Protein AF-A0A662CA77-F1 (afdb_monomer)

pLDDT: mean 86.5, std 11.67, range [51.34, 97.75]

Secondary structure (DSSP, 8-state):
--TT-B--SEEEEEEEEEEEEE-S---SS---EEEEEEEEEEEE-S-GGG-TT---B--TT-EEEEEEEEEEEEEETTEEEEEEEEEEESTT--SSGGGGEEEEEEEE---------

Structure (mmCIF, N/CA/C/O backbone):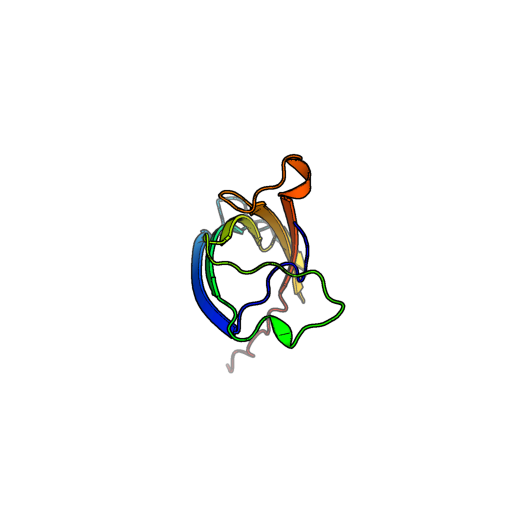
data_AF-A0A662CA77-F1
#
_entry.id   AF-A0A662CA77-F1
#
loop_
_atom_site.group_PDB
_atom_site.id
_atom_site.type_symbol
_atom_site.label_atom_id
_atom_site.label_alt_id
_atom_site.label_comp_id
_atom_site.label_asym_id
_atom_site.label_entity_id
_atom_site.label_seq_id
_atom_site.pdbx_PDB_ins_code
_atom_site.Cartn_x
_atom_site.Cartn_y
_atom_site.Cartn_z
_atom_site.occupancy
_atom_site.B_iso_or_equiv
_atom_site.auth_seq_id
_atom_site.auth_comp_id
_atom_site.auth_asym_id
_atom_site.auth_atom_id
_atom_site.pdbx_PDB_model_num
ATOM 1 N N . MET A 1 1 ? -4.942 -5.414 -8.741 1.00 81.50 1 MET A N 1
ATOM 2 C CA . MET A 1 1 ? -3.481 -5.552 -8.913 1.00 81.50 1 MET A CA 1
ATOM 3 C C . MET A 1 1 ? -3.162 -7.030 -9.082 1.00 81.50 1 MET A C 1
ATOM 5 O O . MET A 1 1 ? -3.990 -7.845 -8.682 1.00 81.50 1 MET A O 1
ATOM 9 N N . ARG A 1 2 ? -1.998 -7.407 -9.627 1.00 84.94 2 ARG A N 1
ATOM 10 C CA . ARG A 1 2 ? -1.597 -8.820 -9.738 1.00 84.94 2 ARG A CA 1
ATOM 11 C C . ARG A 1 2 ? -0.457 -9.140 -8.775 1.00 84.94 2 ARG A C 1
ATOM 13 O O . ARG A 1 2 ? 0.467 -8.349 -8.610 1.00 84.94 2 ARG A O 1
ATOM 20 N N . MET A 1 3 ? -0.553 -10.293 -8.121 1.00 84.06 3 MET A N 1
ATOM 21 C CA . MET A 1 3 ? 0.532 -10.829 -7.301 1.00 84.06 3 MET A CA 1
ATOM 22 C C . MET A 1 3 ? 1.639 -11.365 -8.214 1.00 84.06 3 MET A C 1
ATOM 24 O O . MET A 1 3 ? 1.334 -11.934 -9.259 1.00 84.06 3 MET A O 1
ATOM 28 N N . ASN A 1 4 ? 2.900 -11.203 -7.807 1.00 83.62 4 ASN A N 1
ATOM 29 C CA . ASN A 1 4 ? 4.082 -11.692 -8.533 1.00 83.62 4 ASN A CA 1
ATOM 30 C C . ASN A 1 4 ? 4.213 -11.157 -9.971 1.00 83.62 4 ASN A C 1
ATOM 32 O O . ASN A 1 4 ? 4.699 -11.850 -10.856 1.00 83.62 4 ASN A O 1
ATOM 36 N N . GLU A 1 5 ? 3.770 -9.923 -10.206 1.00 85.12 5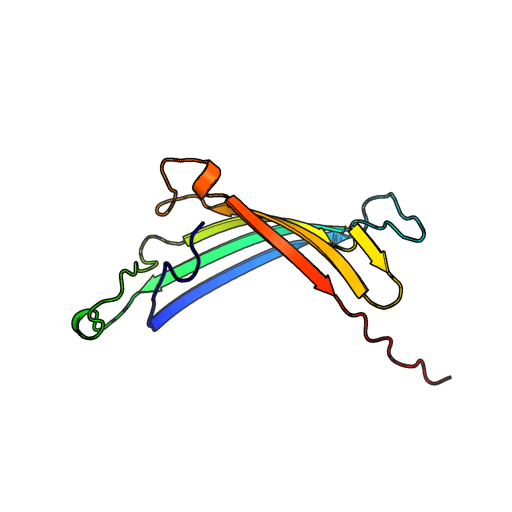 GLU A N 1
ATOM 37 C CA . GLU A 1 5 ? 3.873 -9.269 -11.516 1.00 85.12 5 GLU A CA 1
ATOM 38 C C . GLU A 1 5 ? 5.280 -8.727 -11.798 1.00 85.12 5 GLU A C 1
ATOM 40 O O . GLU A 1 5 ? 5.700 -8.671 -12.952 1.00 85.12 5 GLU A O 1
ATOM 45 N N . PHE A 1 6 ? 6.006 -8.344 -10.744 1.00 89.56 6 PHE A N 1
ATOM 46 C CA . PHE A 1 6 ? 7.313 -7.713 -10.859 1.00 89.56 6 PHE A CA 1
ATOM 47 C C . PHE A 1 6 ? 8.440 -8.625 -10.391 1.00 89.56 6 PHE A C 1
ATOM 49 O O . PHE A 1 6 ? 8.372 -9.200 -9.304 1.00 89.56 6 PHE A O 1
ATOM 56 N N . LEU A 1 7 ? 9.499 -8.690 -11.193 1.00 88.56 7 LEU A N 1
ATOM 57 C CA . LEU A 1 7 ? 10.751 -9.359 -10.875 1.00 88.56 7 LEU A CA 1
ATOM 58 C C . LEU A 1 7 ? 11.893 -8.343 -10.965 1.00 88.56 7 LEU A C 1
ATOM 60 O O . LEU A 1 7 ? 12.021 -7.606 -11.940 1.00 88.56 7 LEU A O 1
ATOM 64 N N . SER A 1 8 ? 12.718 -8.259 -9.926 1.00 88.19 8 SER A N 1
ATOM 65 C CA . SER A 1 8 ? 13.883 -7.369 -9.893 1.00 88.19 8 SER A CA 1
ATOM 66 C C . SER A 1 8 ? 14.957 -7.976 -8.996 1.00 88.19 8 SER A C 1
ATOM 68 O O . SER A 1 8 ? 14.651 -8.422 -7.891 1.00 88.19 8 SER A O 1
ATOM 70 N N . ASN A 1 9 ? 16.212 -7.995 -9.453 1.00 88.94 9 ASN A N 1
ATOM 71 C CA . ASN A 1 9 ? 17.353 -8.455 -8.646 1.00 88.94 9 ASN A CA 1
ATOM 72 C C . ASN A 1 9 ? 18.092 -7.298 -7.958 1.00 88.94 9 ASN A C 1
ATOM 74 O O . ASN A 1 9 ? 18.810 -7.514 -6.984 1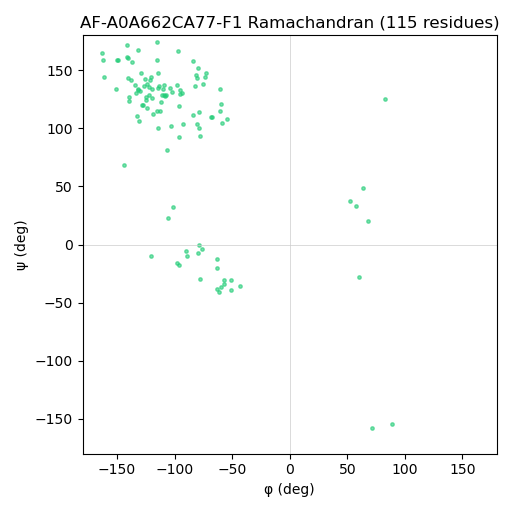.00 88.94 9 ASN A O 1
ATOM 78 N N . ARG A 1 10 ? 17.874 -6.069 -8.428 1.00 91.00 10 ARG A N 1
ATOM 79 C CA . ARG A 1 10 ? 18.339 -4.828 -7.814 1.00 91.00 10 ARG A CA 1
ATOM 80 C C . ARG A 1 10 ? 17.146 -3.901 -7.681 1.00 91.00 10 ARG A C 1
ATOM 82 O O . ARG A 1 10 ? 16.533 -3.551 -8.683 1.00 91.00 10 ARG A O 1
ATOM 89 N N . TYR A 1 11 ? 16.816 -3.497 -6.461 1.00 94.62 11 TYR A N 1
ATOM 90 C CA . TYR A 1 11 ? 15.699 -2.590 -6.229 1.00 94.62 11 TYR A CA 1
ATOM 91 C C . TYR A 1 11 ? 15.920 -1.713 -4.998 1.00 94.62 11 TYR A C 1
ATOM 93 O O . TYR A 1 11 ? 16.697 -2.040 -4.101 1.00 94.62 11 TYR A O 1
ATOM 101 N N . VAL A 1 12 ? 15.199 -0.599 -4.966 1.00 96.44 12 VAL A N 1
ATOM 102 C CA . VAL A 1 12 ? 15.005 0.264 -3.805 1.00 96.44 12 VAL A CA 1
ATOM 103 C C . VAL A 1 12 ? 13.508 0.390 -3.563 1.00 96.44 12 VAL A C 1
ATOM 105 O O . VAL A 1 12 ? 12.728 0.521 -4.505 1.00 96.44 12 VAL A O 1
ATOM 108 N N . ALA A 1 13 ? 13.096 0.336 -2.301 1.00 96.50 13 ALA A N 1
ATOM 109 C CA . ALA A 1 13 ? 11.703 0.498 -1.918 1.00 96.50 13 ALA A CA 1
ATOM 110 C C . ALA A 1 13 ? 11.586 1.440 -0.719 1.00 96.50 13 ALA A C 1
ATOM 112 O O . ALA A 1 13 ? 12.366 1.358 0.231 1.00 96.50 13 ALA A O 1
ATOM 113 N N . LEU A 1 14 ? 10.602 2.329 -0.776 1.00 97.56 14 LEU A N 1
ATOM 114 C CA . LEU A 1 14 ? 10.245 3.278 0.263 1.00 97.56 14 LEU A CA 1
ATOM 115 C C . LEU A 1 14 ? 8.811 2.998 0.699 1.00 97.56 14 LEU A C 1
ATOM 117 O O . LEU A 1 14 ? 7.892 2.986 -0.117 1.00 97.56 14 LEU A O 1
ATOM 121 N N . TYR A 1 15 ? 8.632 2.809 2.000 1.00 97.50 15 TYR A N 1
ATOM 122 C CA . TYR A 1 15 ? 7.338 2.563 2.620 1.00 97.50 15 TYR A CA 1
ATOM 123 C C . TYR A 1 15 ? 7.064 3.689 3.605 1.00 97.50 15 TYR A C 1
ATOM 125 O O . TYR A 1 15 ? 7.748 3.820 4.620 1.00 97.50 15 TYR A O 1
ATOM 133 N N . PHE A 1 16 ? 6.070 4.514 3.303 1.00 97.62 16 PHE A N 1
ATOM 134 C CA . PHE A 1 16 ? 5.614 5.572 4.188 1.00 97.62 16 PHE A CA 1
ATOM 135 C C . PHE A 1 16 ? 4.247 5.200 4.746 1.00 97.62 16 PHE A C 1
ATOM 137 O O . PHE A 1 16 ? 3.334 4.852 4.003 1.00 97.62 16 PHE A O 1
ATOM 144 N N . THR A 1 17 ? 4.084 5.252 6.065 1.00 96.56 17 THR A N 1
ATOM 145 C CA . THR A 1 17 ? 2.789 5.013 6.707 1.00 96.56 17 THR A CA 1
ATOM 146 C C . THR A 1 17 ? 2.587 5.998 7.842 1.00 96.56 17 THR A C 1
ATOM 148 O O . THR A 1 17 ? 3.421 6.105 8.738 1.00 96.56 17 THR A O 1
ATOM 151 N N . HIS A 1 18 ? 1.456 6.693 7.820 1.00 95.38 18 HIS A N 1
ATOM 152 C CA . HIS A 1 18 ? 1.022 7.582 8.884 1.00 95.38 18 HIS A CA 1
ATOM 153 C C . HIS A 1 18 ? -0.225 7.001 9.550 1.00 95.38 18 HIS A C 1
ATOM 155 O O . HIS A 1 18 ? -1.270 6.885 8.911 1.00 95.38 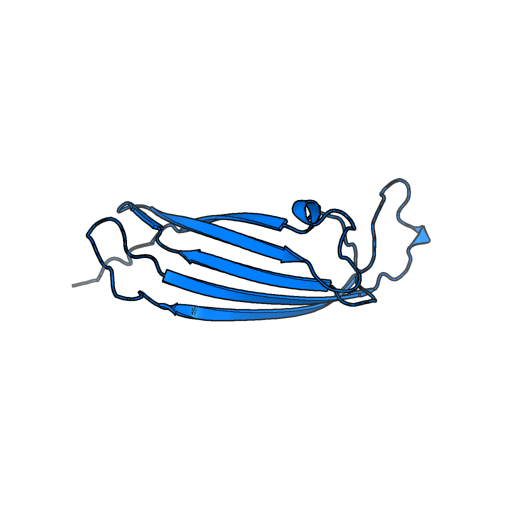18 HIS A O 1
ATOM 161 N N . ASN A 1 19 ? -0.116 6.622 10.824 1.00 93.00 19 ASN A N 1
ATOM 162 C CA . ASN A 1 19 ? -1.246 6.171 11.633 1.00 93.00 19 ASN A CA 1
ATOM 163 C C . ASN A 1 19 ? -1.773 7.353 12.454 1.00 93.00 19 ASN A C 1
ATOM 165 O O . ASN A 1 19 ? -1.051 7.891 13.291 1.00 93.00 19 ASN A O 1
ATOM 169 N N . PHE A 1 20 ? -3.032 7.728 12.236 1.00 90.12 20 PHE A N 1
ATOM 170 C CA . PHE A 1 20 ? -3.696 8.808 12.972 1.00 90.12 20 PHE A CA 1
ATOM 171 C C . PHE A 1 20 ? -4.117 8.391 14.390 1.00 90.12 20 PHE A C 1
ATOM 173 O O . PHE A 1 20 ? -4.632 9.200 15.162 1.00 90.12 20 PHE A O 1
ATOM 180 N N . GLY A 1 21 ? -3.919 7.121 14.743 1.00 85.12 21 GLY A N 1
ATOM 181 C CA . GLY A 1 21 ? -4.360 6.542 15.997 1.00 85.12 21 GLY A CA 1
ATOM 182 C C . GLY A 1 21 ? -5.877 6.373 16.042 1.00 85.12 21 GLY A C 1
ATOM 183 O O . GLY A 1 21 ? -6.563 6.278 15.023 1.00 85.12 21 GLY A O 1
ATOM 184 N N . SER A 1 22 ? -6.414 6.298 17.257 1.00 78.06 22 SER A N 1
ATOM 185 C CA . SER A 1 22 ? -7.846 6.093 17.469 1.00 78.06 22 SER A CA 1
ATOM 186 C C . SER A 1 22 ? -8.601 7.414 17.321 1.00 78.06 22 SER A C 1
ATOM 188 O O . SER A 1 22 ? -8.618 8.228 18.244 1.00 78.06 22 SER A O 1
ATOM 190 N N . LEU A 1 23 ? -9.273 7.599 16.187 1.00 68.19 23 LEU A N 1
ATOM 191 C CA . LEU A 1 23 ? -10.121 8.761 15.927 1.00 68.19 23 LEU A CA 1
ATOM 192 C C . LEU A 1 23 ? -11.471 8.610 16.654 1.00 68.19 23 LEU A C 1
ATOM 194 O O . LEU A 1 23 ? -12.402 7.997 16.146 1.00 68.19 23 LEU A O 1
ATOM 198 N N . LEU A 1 24 ? -11.533 9.163 17.871 1.00 61.34 24 LEU A N 1
ATOM 199 C CA . LEU A 1 24 ? -12.706 9.565 18.677 1.00 61.34 24 LEU A CA 1
ATOM 200 C C . LEU A 1 24 ? -13.763 8.512 19.082 1.00 61.34 24 LEU A C 1
ATOM 202 O O . LEU A 1 24 ? -14.358 8.664 20.146 1.00 61.34 24 LEU A O 1
ATOM 206 N N . VAL A 1 25 ? -13.978 7.426 18.336 1.00 66.56 25 VAL A N 1
ATOM 207 C CA . VAL A 1 25 ? -14.961 6.384 18.682 1.00 66.56 25 VAL A CA 1
ATOM 208 C C . VAL A 1 25 ? -14.239 5.162 19.246 1.00 66.56 25 VAL A C 1
ATOM 210 O O . VAL A 1 25 ? -13.658 4.363 18.513 1.00 66.56 25 VAL A O 1
ATOM 213 N N . LYS A 1 26 ? -14.264 5.016 20.574 1.00 70.00 26 LYS A N 1
ATOM 214 C CA . LYS A 1 26 ? -13.800 3.810 21.273 1.00 70.00 26 LYS A CA 1
ATOM 215 C C . LYS A 1 26 ? -14.970 3.142 21.973 1.00 70.00 26 LYS A C 1
ATOM 217 O O . LYS A 1 26 ? -15.521 3.680 22.927 1.00 70.00 26 LYS A O 1
ATOM 222 N N . THR A 1 27 ? -15.307 1.939 21.535 1.00 76.25 27 THR A N 1
ATOM 223 C CA . THR A 1 27 ? -16.156 1.011 22.285 1.00 76.25 27 THR A CA 1
ATOM 224 C C . THR A 1 27 ? -15.341 -0.224 22.666 1.00 76.25 27 THR A C 1
ATOM 226 O O . THR A 1 27 ? -14.194 -0.380 22.247 1.00 76.25 27 THR A O 1
ATOM 229 N N . ARG A 1 28 ? -15.933 -1.127 23.455 1.00 74.06 28 ARG A N 1
ATOM 230 C CA . ARG A 1 28 ? -15.273 -2.358 23.920 1.00 74.06 28 ARG A CA 1
ATOM 231 C C . ARG A 1 28 ? -14.760 -3.258 22.786 1.00 74.06 28 ARG A C 1
ATOM 233 O O . ARG A 1 28 ? -13.785 -3.964 22.999 1.00 74.06 28 ARG A O 1
ATOM 240 N N . PHE A 1 29 ? -15.420 -3.244 21.628 1.00 76.00 29 PHE A N 1
ATOM 241 C CA . PHE A 1 29 ? -15.127 -4.144 20.502 1.00 76.00 29 PHE A CA 1
ATOM 242 C C . PHE A 1 29 ? -14.742 -3.409 19.213 1.00 76.00 29 PHE A C 1
ATOM 244 O O . PHE A 1 29 ? -14.304 -4.042 18.258 1.00 76.00 29 PHE A O 1
ATOM 251 N N . PHE A 1 30 ? -14.912 -2.086 19.178 1.00 79.88 30 PHE A N 1
ATOM 252 C CA . PHE A 1 30 ? -14.685 -1.256 18.000 1.00 79.88 30 PHE A CA 1
ATOM 253 C C . PHE A 1 30 ? -13.845 -0.047 18.398 1.00 79.88 30 PHE A C 1
ATOM 255 O O . PHE A 1 30 ? -14.305 0.825 19.138 1.00 79.88 30 PHE A O 1
ATOM 262 N N . SER A 1 31 ? -12.600 -0.010 17.932 1.00 82.31 31 SER A N 1
ATOM 263 C CA . SER A 1 31 ? -11.679 1.104 18.162 1.00 82.31 31 SER A CA 1
ATOM 264 C C . SER A 1 31 ? -10.826 1.288 16.907 1.00 82.31 31 SER A C 1
ATOM 266 O O . SER A 1 31 ? -9.630 0.988 16.937 1.00 82.31 31 SER A O 1
ATOM 268 N N . PRO A 1 32 ? -11.446 1.736 15.800 1.00 85.62 32 PRO A N 1
ATOM 269 C CA . PRO A 1 32 ? -10.781 1.840 14.516 1.00 85.62 32 PRO A CA 1
ATOM 270 C C . PRO A 1 32 ? -9.592 2.792 14.616 1.00 85.62 32 PRO A C 1
ATOM 272 O O . PRO A 1 32 ? -9.697 3.898 15.154 1.00 85.62 32 PRO A O 1
ATOM 275 N N . GLU A 1 33 ? -8.464 2.361 14.066 1.00 90.38 33 GLU A N 1
ATOM 276 C CA . GLU A 1 33 ? -7.351 3.251 13.760 1.00 90.38 33 GLU A CA 1
ATOM 277 C C . GLU A 1 33 ? -7.228 3.374 12.261 1.00 90.38 33 GLU A C 1
ATOM 279 O O . GLU A 1 33 ? -7.152 2.370 11.549 1.00 90.38 33 GLU A O 1
ATOM 284 N N . ILE A 1 34 ? -7.184 4.611 11.793 1.00 92.00 34 ILE A N 1
ATOM 285 C CA . ILE A 1 34 ? -7.008 4.890 10.380 1.00 92.00 34 ILE A CA 1
ATOM 286 C C . ILE A 1 34 ? -5.525 5.138 10.148 1.00 92.00 34 ILE A C 1
ATOM 288 O O . ILE A 1 34 ? -4.907 5.948 10.840 1.00 92.00 34 ILE A O 1
ATOM 292 N N . ALA A 1 35 ? -4.960 4.454 9.162 1.00 94.81 35 ALA A N 1
ATOM 293 C CA . ALA A 1 35 ? -3.630 4.747 8.668 1.00 94.81 35 ALA A CA 1
ATOM 294 C C . ALA A 1 35 ? -3.655 4.968 7.158 1.00 94.81 35 ALA A C 1
ATOM 296 O O . ALA A 1 35 ? -4.369 4.288 6.422 1.00 94.81 35 ALA A O 1
ATOM 297 N N . LEU A 1 36 ? -2.848 5.918 6.706 1.00 96.56 36 LEU A N 1
ATOM 298 C CA . LEU A 1 36 ? -2.553 6.116 5.296 1.00 96.56 36 LEU A CA 1
ATOM 299 C C . LEU A 1 36 ? 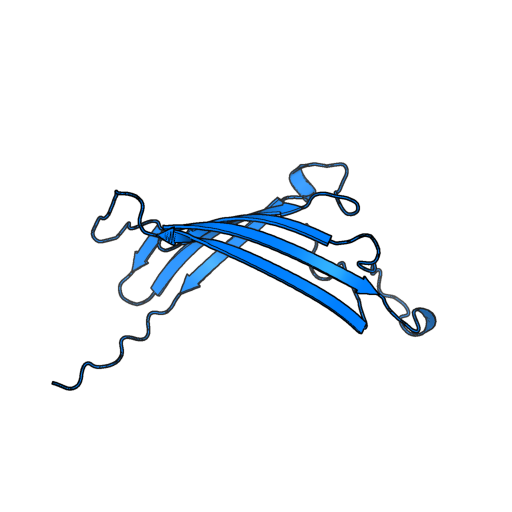-1.185 5.530 5.009 1.00 96.56 36 LEU A C 1
ATOM 301 O O . LEU A 1 36 ? -0.230 5.804 5.733 1.00 96.56 36 LEU A O 1
ATOM 305 N N . ALA A 1 37 ? -1.098 4.734 3.954 1.00 97.56 37 ALA A N 1
ATOM 306 C CA . ALA A 1 37 ? 0.139 4.133 3.494 1.00 97.56 37 ALA A CA 1
ATOM 307 C C . ALA A 1 37 ? 0.425 4.573 2.060 1.00 97.56 37 ALA A C 1
ATOM 309 O O . ALA A 1 37 ? -0.488 4.751 1.256 1.00 97.56 37 ALA A O 1
ATOM 310 N N . THR A 1 38 ? 1.694 4.770 1.739 1.00 97.44 38 THR A N 1
ATOM 311 C CA . THR A 1 38 ? 2.186 4.987 0.381 1.00 97.44 38 THR A CA 1
ATOM 312 C C . THR A 1 38 ? 3.480 4.218 0.226 1.00 97.44 38 THR A C 1
ATOM 314 O O . THR A 1 38 ? 4.416 4.412 1.002 1.00 97.44 38 THR A O 1
ATOM 317 N N . ASN A 1 39 ? 3.518 3.344 -0.770 1.00 97.00 39 ASN A N 1
ATOM 318 C CA . ASN A 1 39 ? 4.655 2.493 -1.060 1.00 97.00 39 ASN A CA 1
ATOM 319 C C . ASN A 1 39 ? 5.150 2.812 -2.465 1.00 97.00 39 ASN A C 1
ATOM 321 O O . ASN A 1 39 ? 4.368 2.933 -3.410 1.00 97.00 39 ASN A O 1
ATOM 325 N N . ILE A 1 40 ? 6.462 2.967 -2.579 1.00 96.94 40 ILE A N 1
ATOM 326 C CA . ILE A 1 40 ? 7.146 3.321 -3.814 1.00 96.94 40 ILE A CA 1
ATOM 327 C C . ILE A 1 40 ? 8.291 2.338 -3.998 1.00 96.94 40 ILE A C 1
ATOM 329 O O . ILE A 1 40 ? 9.053 2.116 -3.062 1.00 96.94 40 ILE A O 1
ATOM 333 N N . ALA A 1 41 ? 8.444 1.763 -5.185 1.00 95.81 41 ALA A N 1
ATOM 334 C CA . ALA A 1 41 ? 9.570 0.889 -5.484 1.00 95.81 41 ALA A CA 1
ATOM 335 C C . ALA A 1 41 ? 10.135 1.163 -6.875 1.00 95.81 41 ALA A C 1
ATOM 337 O O . ALA A 1 41 ? 9.393 1.395 -7.819 1.00 95.81 41 ALA A O 1
ATOM 338 N N . PHE A 1 42 ? 11.453 1.104 -7.005 1.00 95.56 42 PHE A N 1
ATOM 339 C CA . PHE A 1 42 ? 12.153 1.137 -8.284 1.00 95.56 42 PHE A CA 1
ATOM 340 C C . PHE A 1 42 ? 13.071 -0.066 -8.341 1.00 95.56 42 PHE A C 1
ATOM 342 O O . PHE A 1 42 ? 13.742 -0.376 -7.356 1.00 95.56 42 PHE A O 1
ATOM 349 N N . GLY A 1 43 ? 13.114 -0.747 -9.474 1.00 92.94 43 GLY A N 1
ATOM 350 C CA . GLY A 1 43 ? 13.901 -1.961 -9.592 1.00 92.94 43 GLY A CA 1
ATOM 351 C C . GLY A 1 43 ? 14.173 -2.343 -11.028 1.00 92.94 43 GLY A C 1
ATOM 352 O O . GLY A 1 43 ? 13.473 -1.919 -11.939 1.00 92.94 43 GLY A O 1
ATOM 353 N N . ASP A 1 44 ? 15.209 -3.147 -11.185 1.00 90.19 44 ASP A N 1
ATOM 354 C CA . ASP A 1 44 ? 15.754 -3.592 -12.455 1.00 90.19 44 ASP A CA 1
ATOM 355 C C . ASP A 1 44 ? 16.189 -5.063 -12.332 1.00 90.19 44 ASP A C 1
ATOM 357 O O . ASP A 1 44 ? 16.351 -5.597 -11.221 1.00 90.19 44 ASP A O 1
ATOM 361 N N . LEU A 1 45 ? 16.343 -5.735 -13.469 1.00 87.38 45 LEU A N 1
ATOM 362 C CA . LEU A 1 45 ? 16.690 -7.144 -13.559 1.00 87.38 45 LEU A CA 1
ATOM 363 C C . LEU A 1 45 ? 17.844 -7.363 -14.540 1.00 87.38 45 LEU A C 1
ATOM 365 O O . LEU A 1 45 ? 17.669 -7.376 -15.750 1.00 87.38 45 LEU A O 1
ATOM 369 N N . ASN A 1 46 ? 19.037 -7.650 -14.016 1.00 81.12 46 ASN A N 1
ATOM 370 C CA . ASN A 1 46 ? 20.131 -8.128 -14.871 1.00 81.12 46 ASN A CA 1
ATOM 371 C C . ASN A 1 46 ? 19.878 -9.584 -15.332 1.00 81.12 46 ASN A C 1
ATOM 373 O O . ASN A 1 46 ? 19.391 -10.391 -14.541 1.00 81.12 46 ASN A O 1
ATOM 377 N N . ASN A 1 47 ? 20.330 -9.941 -16.542 1.00 72.81 47 ASN A N 1
ATOM 378 C CA . ASN A 1 47 ? 20.273 -11.295 -17.130 1.00 72.81 47 ASN A CA 1
ATOM 379 C C . ASN A 1 47 ? 18.854 -11.858 -17.377 1.00 72.81 47 ASN A C 1
ATOM 381 O O . ASN A 1 47 ? 18.582 -13.020 -17.078 1.00 72.81 47 ASN A O 1
ATOM 385 N N . GLU A 1 48 ? 17.974 -11.071 -18.003 1.00 66.31 48 GLU A N 1
ATOM 386 C CA . GLU A 1 48 ? 16.607 -11.482 -18.387 1.00 66.31 48 GLU A CA 1
ATOM 387 C C . GLU A 1 48 ? 16.541 -12.804 -19.177 1.00 66.31 48 GLU A C 1
ATOM 389 O O . GLU A 1 48 ? 15.597 -13.578 -19.039 1.00 66.31 48 GLU A O 1
ATOM 394 N N . ALA A 1 49 ? 17.579 -13.115 -19.962 1.00 63.72 49 ALA A N 1
ATOM 395 C CA . ALA A 1 49 ? 17.637 -14.301 -20.816 1.00 63.72 49 ALA A CA 1
ATOM 396 C C . ALA A 1 49 ? 17.601 -15.649 -20.064 1.00 63.72 49 ALA A C 1
ATOM 398 O O . ALA A 1 49 ? 17.437 -16.683 -20.704 1.00 63.72 49 ALA A O 1
ATOM 399 N N . GLN A 1 50 ? 17.771 -15.670 -18.736 1.00 65.00 50 GLN A N 1
ATOM 400 C CA . GLN A 1 50 ? 17.788 -16.912 -17.947 1.00 65.00 50 GLN A CA 1
ATOM 401 C C . GLN A 1 50 ? 16.406 -17.338 -17.422 1.00 65.00 50 GLN A C 1
ATOM 403 O O . GLN A 1 50 ? 16.276 -18.423 -16.850 1.00 65.00 50 GLN A O 1
ATOM 408 N N . HIS A 1 51 ? 15.366 -16.524 -17.616 1.00 66.69 51 HIS A N 1
ATOM 409 C CA . HIS A 1 51 ? 14.017 -16.801 -17.123 1.00 66.69 51 HIS A CA 1
ATOM 410 C C . HIS A 1 51 ? 13.080 -17.201 -18.272 1.00 66.69 51 HIS A C 1
ATOM 412 O O . HIS A 1 51 ? 12.308 -16.400 -18.792 1.00 66.69 51 HIS A O 1
ATOM 418 N N . HIS A 1 52 ? 13.134 -18.470 -18.680 1.00 61.75 52 HIS A N 1
ATOM 419 C CA . HIS A 1 52 ? 12.209 -19.018 -19.676 1.00 61.75 52 HIS A CA 1
ATOM 420 C C . HIS A 1 52 ? 10.851 -19.385 -19.037 1.00 61.75 52 HIS A C 1
ATOM 422 O O . HIS A 1 52 ? 10.805 -19.903 -17.923 1.00 61.75 52 HIS A O 1
ATOM 428 N N . ASN A 1 53 ? 9.748 -19.173 -19.768 1.00 65.69 53 ASN A N 1
ATOM 429 C CA . ASN A 1 53 ? 8.371 -19.576 -19.418 1.00 65.69 53 ASN A CA 1
ATOM 430 C C . ASN A 1 53 ? 7.690 -18.876 -18.223 1.00 65.69 53 ASN A C 1
ATOM 432 O O . ASN A 1 53 ? 6.687 -19.385 -17.721 1.00 65.69 53 ASN A O 1
ATOM 436 N N . VAL A 1 54 ? 8.151 -17.698 -17.795 1.00 70.00 54 VAL A N 1
ATOM 437 C CA . VAL A 1 54 ? 7.426 -16.869 -16.814 1.00 70.00 54 VAL A CA 1
ATOM 438 C C . VAL A 1 54 ? 7.212 -15.477 -17.397 1.00 70.00 54 VAL A C 1
ATOM 440 O O . VAL A 1 54 ? 8.168 -14.824 -17.794 1.00 70.00 54 VAL A O 1
ATOM 443 N N . ALA A 1 55 ? 5.960 -15.020 -17.460 1.00 74.31 55 ALA A N 1
ATOM 444 C CA . ALA A 1 55 ? 5.662 -13.635 -17.809 1.00 74.31 55 ALA A CA 1
ATOM 445 C C . ALA A 1 55 ? 5.891 -12.757 -16.571 1.00 74.31 55 ALA A C 1
ATOM 447 O O . ALA A 1 55 ? 5.173 -12.899 -15.581 1.00 74.31 55 ALA A O 1
ATOM 448 N N . TYR A 1 56 ? 6.887 -11.876 -16.620 1.00 80.69 56 TYR A N 1
ATOM 449 C CA . TYR A 1 56 ? 7.194 -10.917 -15.560 1.00 80.69 56 TYR A CA 1
ATOM 450 C C . TYR A 1 56 ? 7.506 -9.542 -16.159 1.00 80.69 56 TYR A C 1
ATOM 452 O O . TYR A 1 56 ? 7.905 -9.434 -17.318 1.00 80.69 56 TYR A O 1
ATOM 460 N N . SER A 1 57 ? 7.339 -8.504 -15.347 1.00 84.44 57 SER A N 1
ATOM 461 C CA . SER A 1 57 ? 7.740 -7.128 -15.649 1.00 84.44 57 SER A CA 1
ATOM 462 C C . SER A 1 57 ? 8.832 -6.672 -14.676 1.00 84.44 57 SER A C 1
ATOM 464 O O . SER A 1 57 ? 8.954 -7.210 -13.577 1.00 84.44 57 SER A O 1
ATOM 466 N N . THR A 1 58 ? 9.613 -5.657 -15.032 1.00 88.06 58 THR A N 1
ATOM 467 C CA . THR A 1 58 ? 10.540 -4.971 -14.113 1.00 88.06 58 THR A CA 1
ATOM 468 C C . THR A 1 58 ? 9.899 -3.689 -13.561 1.00 88.06 58 THR A C 1
ATOM 470 O O . THR A 1 58 ? 8.857 -3.246 -14.046 1.00 88.06 58 THR A O 1
ATOM 473 N N . MET A 1 59 ? 10.473 -3.092 -12.507 1.00 91.12 59 MET A N 1
ATOM 474 C CA . MET A 1 59 ? 9.959 -1.862 -11.870 1.00 91.12 59 MET A CA 1
ATOM 475 C C . MET A 1 59 ? 10.746 -0.609 -12.287 1.00 91.12 59 MET A C 1
ATOM 477 O O . MET A 1 59 ? 10.861 0.342 -11.514 1.00 91.12 59 MET A O 1
ATOM 481 N N . GLU A 1 60 ? 11.265 -0.568 -13.514 1.00 91.44 60 GLU A N 1
ATOM 482 C CA . GLU A 1 60 ? 12.180 0.492 -13.976 1.00 91.44 60 GLU A CA 1
ATOM 483 C C . GLU A 1 60 ? 11.537 1.883 -13.986 1.00 91.44 60 GLU A C 1
ATOM 485 O O . GLU A 1 60 ? 12.153 2.873 -13.602 1.00 91.44 60 GLU A O 1
ATOM 490 N N . LYS A 1 61 ? 10.258 1.960 -14.368 1.00 92.25 61 LYS A N 1
ATOM 491 C CA . LYS A 1 61 ? 9.479 3.207 -14.407 1.00 92.25 61 LYS A CA 1
ATOM 492 C C . LYS A 1 61 ? 8.962 3.663 -13.035 1.00 92.25 61 LYS A C 1
ATOM 494 O O . LYS A 1 61 ? 8.300 4.693 -12.953 1.00 92.25 61 LYS A O 1
ATOM 499 N N . GLY A 1 62 ? 9.245 2.912 -11.973 1.00 92.94 62 GLY A N 1
ATOM 500 C CA . GLY A 1 62 ? 8.717 3.172 -10.638 1.00 92.94 62 GLY A CA 1
ATOM 501 C C . GLY A 1 62 ? 7.312 2.609 -10.427 1.00 92.94 62 GLY A C 1
ATOM 502 O O . GLY A 1 62 ? 6.371 2.875 -11.176 1.00 92.94 62 GLY A O 1
ATOM 503 N N . TYR A 1 63 ? 7.183 1.808 -9.381 1.00 95.19 63 TYR A N 1
ATOM 504 C CA . TYR A 1 63 ? 5.942 1.281 -8.846 1.00 95.19 63 TYR A CA 1
ATOM 505 C C . TYR A 1 63 ? 5.433 2.197 -7.739 1.00 95.19 63 TYR A C 1
ATOM 507 O O . TYR A 1 63 ? 6.186 2.516 -6.820 1.00 95.19 63 TYR A O 1
ATOM 515 N N . TYR A 1 64 ? 4.159 2.583 -7.804 1.00 96.75 64 TYR A N 1
ATOM 516 C CA . TYR A 1 64 ? 3.529 3.445 -6.811 1.00 96.75 64 TYR A CA 1
ATOM 517 C C . TYR A 1 64 ? 2.171 2.882 -6.406 1.00 96.75 64 TYR A C 1
ATOM 519 O O . TYR A 1 64 ? 1.318 2.580 -7.247 1.00 96.75 64 TYR A O 1
ATOM 527 N N . GLU A 1 65 ? 1.955 2.785 -5.102 1.00 97.06 65 GLU A N 1
ATOM 528 C CA . GLU A 1 65 ? 0.655 2.472 -4.531 1.00 97.06 65 GLU A CA 1
ATOM 529 C C . GLU A 1 65 ? 0.4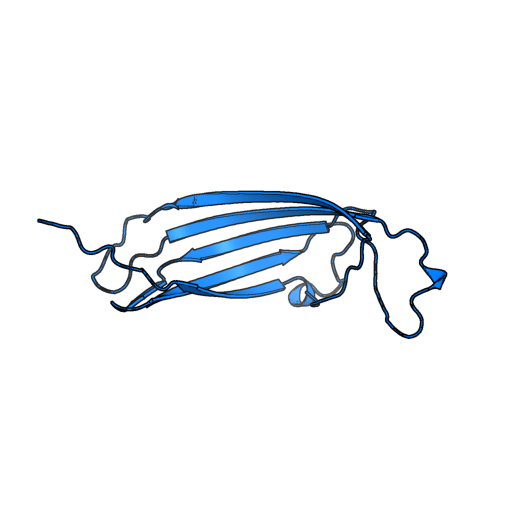05 3.304 -3.280 1.00 97.06 65 GLU A C 1
ATOM 531 O O . GLU A 1 65 ? 1.301 3.530 -2.468 1.00 97.06 65 GLU A O 1
ATOM 536 N N . SER A 1 66 ? -0.842 3.716 -3.095 1.00 97.75 66 SER A N 1
ATOM 537 C CA . SER A 1 66 ? -1.293 4.342 -1.855 1.00 97.75 66 SER A CA 1
ATOM 538 C C . SER A 1 66 ? -2.541 3.644 -1.369 1.00 97.75 66 SER A C 1
ATOM 540 O O . SER A 1 66 ? -3.345 3.155 -2.161 1.00 97.75 66 SER A O 1
ATOM 542 N N . GLY A 1 67 ? -2.712 3.590 -0.058 1.00 97.19 67 GLY A N 1
ATOM 543 C CA . GLY A 1 67 ? -3.824 2.884 0.539 1.00 97.19 67 GLY A CA 1
ATOM 544 C C . GLY A 1 67 ? -4.287 3.478 1.849 1.00 97.19 67 GLY A C 1
ATOM 545 O O . GLY A 1 67 ? -3.554 4.177 2.549 1.00 97.19 67 GLY A O 1
ATOM 546 N N . ILE A 1 68 ? -5.533 3.152 2.167 1.00 96.31 68 ILE A N 1
ATOM 547 C CA . ILE A 1 68 ? -6.151 3.429 3.454 1.00 96.31 68 ILE A CA 1
ATOM 548 C C . ILE A 1 68 ? -6.278 2.101 4.186 1.00 96.31 68 ILE A C 1
ATOM 550 O O . ILE A 1 68 ? -6.795 1.116 3.655 1.00 96.31 68 ILE A O 1
ATOM 554 N N . LEU A 1 69 ? -5.792 2.084 5.416 1.00 95.31 69 LEU A N 1
ATOM 555 C CA . LEU A 1 69 ? -5.828 0.953 6.321 1.00 95.31 69 LEU A CA 1
ATOM 556 C C . LEU A 1 69 ? -6.715 1.313 7.508 1.00 95.31 69 LEU A C 1
ATOM 558 O O . LEU A 1 69 ? -6.581 2.381 8.100 1.00 95.31 69 LEU A O 1
ATOM 562 N N . PHE A 1 70 ? -7.578 0.384 7.883 1.00 93.06 70 PHE A N 1
ATOM 563 C CA . PHE A 1 70 ? -8.395 0.429 9.081 1.00 93.06 70 PHE A CA 1
ATOM 564 C C . PHE A 1 70 ? -7.952 -0.709 9.994 1.00 93.06 70 PHE A C 1
ATOM 566 O O . PHE A 1 70 ? -8.305 -1.873 9.792 1.00 93.06 70 PHE A O 1
ATOM 573 N N . HIS A 1 71 ? -7.145 -0.387 10.997 1.00 89.62 71 HIS A N 1
ATOM 574 C CA . HIS A 1 71 ? -6.756 -1.344 12.025 1.00 89.62 71 HIS A CA 1
ATOM 575 C C . HIS A 1 71 ? -7.822 -1.417 13.114 1.00 89.62 71 HIS A C 1
ATOM 577 O O . HIS A 1 71 ? -8.584 -0.472 13.318 1.00 89.62 71 HIS A O 1
ATOM 583 N N . ARG A 1 72 ? -7.833 -2.533 13.854 1.00 85.88 72 ARG A N 1
ATOM 584 C CA . ARG A 1 72 ? -8.679 -2.725 15.045 1.00 85.88 72 ARG A CA 1
ATOM 585 C C . ARG A 1 72 ? -10.167 -2.430 14.784 1.00 85.88 72 ARG A C 1
ATOM 587 O O . ARG A 1 72 ? -10.864 -1.898 15.648 1.00 85.88 72 ARG A O 1
ATOM 594 N N . LEU A 1 73 ? -10.647 -2.802 13.593 1.00 86.31 73 LEU A N 1
ATOM 595 C CA . LEU A 1 73 ? -12.070 -2.776 13.252 1.00 86.31 73 LEU A CA 1
ATOM 596 C C . LEU A 1 73 ? -12.852 -3.711 14.170 1.00 86.31 73 LEU A C 1
ATOM 598 O O . LEU A 1 73 ? -13.921 -3.349 14.638 1.00 86.31 73 LEU A O 1
ATOM 602 N N . LEU A 1 74 ? -12.305 -4.891 14.461 1.00 85.19 74 LEU A N 1
ATOM 603 C CA . LEU A 1 74 ? -12.852 -5.795 15.467 1.00 85.19 74 LEU A CA 1
ATOM 604 C C . LEU A 1 74 ? -11.761 -6.107 16.482 1.00 85.19 74 LEU A C 1
ATOM 606 O O . LEU A 1 74 ? -10.728 -6.679 16.129 1.00 85.19 74 LEU A O 1
ATOM 610 N N . ASP A 1 75 ? -11.988 -5.713 17.730 1.00 83.12 75 ASP A N 1
ATOM 611 C CA . ASP A 1 75 ? -11.113 -6.027 18.855 1.00 83.12 75 ASP A CA 1
ATOM 612 C C . ASP A 1 75 ? -11.661 -7.258 19.583 1.00 83.12 75 ASP A C 1
ATOM 614 O O . ASP A 1 75 ? -12.558 -7.177 20.428 1.00 83.12 75 ASP A O 1
ATOM 618 N N . LEU A 1 76 ? -11.167 -8.431 19.185 1.00 81.25 76 LEU A N 1
ATOM 619 C CA . LEU A 1 76 ? -11.439 -9.682 19.876 1.00 81.25 76 LEU A CA 1
ATOM 620 C C . LEU A 1 76 ? -10.259 -9.906 20.824 1.00 81.25 76 LEU A C 1
ATOM 622 O O . LEU A 1 76 ? -9.109 -9.764 20.424 1.00 81.25 76 LEU A O 1
ATOM 626 N N . LYS A 1 77 ? -10.523 -10.247 22.091 1.00 79.25 77 LYS A N 1
ATOM 627 C CA . LYS A 1 77 ? -9.502 -10.307 23.162 1.00 79.25 77 LYS A CA 1
ATOM 628 C C . LYS A 1 77 ? -8.174 -10.968 22.751 1.00 79.25 77 LYS A C 1
ATOM 630 O O . LYS A 1 77 ? -7.122 -10.544 23.205 1.00 79.25 77 LYS A O 1
ATOM 635 N N . PHE A 1 78 ? -8.233 -1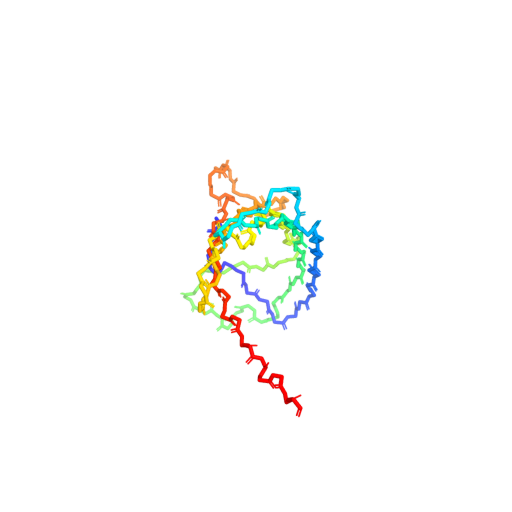1.996 21.904 1.00 84.00 78 PHE A N 1
ATOM 636 C CA . PHE A 1 78 ? -7.074 -12.772 21.457 1.00 84.00 78 PHE A CA 1
ATOM 637 C C . PHE A 1 78 ? -6.508 -12.354 20.091 1.00 84.00 78 PHE A C 1
ATOM 639 O O . PHE A 1 78 ? -5.397 -12.755 19.756 1.00 84.00 78 PHE A O 1
ATOM 646 N N . TYR A 1 79 ? -7.247 -11.592 19.281 1.00 87.88 79 TYR A N 1
ATOM 647 C CA . TYR A 1 79 ? -6.791 -11.107 17.979 1.00 87.88 79 TYR A CA 1
ATOM 648 C C . TYR A 1 79 ? -7.625 -9.921 17.487 1.00 87.88 79 TYR A C 1
ATOM 650 O O . TYR A 1 79 ? -8.839 -9.852 17.645 1.00 87.88 79 TYR A O 1
ATOM 658 N N . LYS A 1 80 ? -6.969 -8.980 16.821 1.00 90.12 80 LYS A N 1
ATOM 659 C CA . LYS A 1 80 ? -7.581 -7.766 16.286 1.00 90.12 80 LYS A CA 1
ATOM 660 C C . LYS A 1 80 ? -7.642 -7.870 14.775 1.00 90.12 80 LYS A C 1
ATOM 662 O O . LYS A 1 80 ? -6.620 -8.133 14.144 1.00 90.12 80 LYS A O 1
ATOM 667 N N . ILE A 1 81 ? -8.817 -7.651 14.199 1.00 92.94 81 ILE A N 1
ATOM 668 C CA . ILE A 1 81 ? -9.015 -7.686 12.748 1.00 92.94 81 ILE A CA 1
ATOM 669 C C . ILE A 1 81 ? -8.977 -6.260 12.205 1.00 92.94 81 ILE A C 1
ATOM 671 O O . ILE A 1 81 ? -9.556 -5.338 12.788 1.00 92.94 81 ILE A O 1
ATOM 675 N N . GLY A 1 82 ? -8.303 -6.088 11.077 1.00 93.25 82 GLY A N 1
ATOM 676 C CA . GLY A 1 82 ? -8.324 -4.881 10.270 1.00 93.25 82 GLY A CA 1
ATOM 677 C C . GLY A 1 82 ? -8.556 -5.194 8.798 1.00 93.25 82 GLY A C 1
ATOM 678 O O . GLY A 1 82 ? -8.475 -6.340 8.352 1.00 93.25 82 GLY A O 1
ATOM 679 N N . ALA A 1 83 ? -8.845 -4.150 8.038 1.00 96.19 83 ALA A N 1
ATOM 680 C CA . ALA A 1 83 ? -9.014 -4.217 6.597 1.00 96.19 83 ALA A CA 1
ATOM 681 C C . ALA A 1 83 ? -8.385 -2.988 5.948 1.00 96.19 83 ALA A C 1
ATOM 683 O O . ALA A 1 83 ? -8.167 -1.972 6.601 1.00 96.19 83 ALA A O 1
ATOM 684 N N . GLY A 1 84 ? -8.095 -3.056 4.660 1.00 95.75 84 GLY A N 1
ATOM 685 C CA . GLY A 1 84 ? -7.576 -1.918 3.926 1.00 95.75 84 GLY A CA 1
ATOM 686 C C . GLY A 1 84 ? -7.702 -2.086 2.430 1.00 95.75 84 GLY A C 1
ATOM 687 O O . GLY A 1 84 ? -7.932 -3.183 1.918 1.00 95.75 84 GLY A O 1
ATOM 688 N N . VAL A 1 85 ? -7.539 -0.972 1.738 1.00 96.94 85 VAL A N 1
ATOM 689 C CA . VAL A 1 85 ? -7.567 -0.906 0.286 1.00 96.94 85 VAL A CA 1
ATOM 690 C C . VAL A 1 85 ? -6.368 -0.108 -0.189 1.00 96.94 85 VAL A C 1
ATOM 692 O O . VAL A 1 85 ? -6.071 0.953 0.353 1.00 96.94 85 VAL A O 1
ATOM 695 N N . PHE A 1 86 ? -5.684 -0.635 -1.194 1.00 97.44 86 PHE A N 1
ATOM 696 C CA . PHE A 1 86 ? -4.615 0.036 -1.914 1.00 97.44 86 PHE A CA 1
ATOM 697 C C . PHE A 1 86 ? -5.048 0.271 -3.350 1.00 97.44 86 PHE A C 1
ATOM 699 O O . PHE A 1 86 ? -5.785 -0.527 -3.932 1.00 97.44 86 PHE A O 1
ATOM 706 N N . TYR A 1 87 ? -4.566 1.366 -3.912 1.00 97.06 87 TYR A N 1
ATOM 707 C CA . TYR A 1 87 ? -4.753 1.736 -5.297 1.00 97.06 87 TYR A CA 1
ATOM 708 C C . TYR A 1 87 ? -3.390 1.956 -5.943 1.00 97.06 87 TYR A C 1
ATOM 710 O O . TYR A 1 87 ? -2.563 2.716 -5.432 1.00 97.06 87 TYR A O 1
ATOM 718 N N . ARG A 1 88 ? -3.162 1.270 -7.064 1.00 95.69 88 ARG A N 1
ATOM 719 C CA . ARG A 1 88 ? -1.967 1.423 -7.890 1.00 95.69 88 ARG A CA 1
ATOM 720 C C . ARG A 1 88 ? -2.151 2.615 -8.807 1.00 95.69 88 ARG A C 1
ATOM 722 O O . ARG A 1 88 ? -3.201 2.743 -9.431 1.00 95.69 88 ARG A O 1
ATOM 729 N N . TYR A 1 89 ? -1.121 3.432 -8.945 1.00 95.25 89 TYR A N 1
ATOM 730 C CA . TYR A 1 89 ? -1.120 4.518 -9.915 1.00 95.25 89 TYR A CA 1
ATOM 731 C C . TYR A 1 89 ? 0.256 4.671 -10.572 1.00 95.25 89 TYR A C 1
ATOM 733 O O . TYR A 1 89 ? 1.233 4.030 -10.186 1.00 95.25 89 TYR A O 1
ATOM 741 N N . GLY A 1 90 ? 0.328 5.518 -11.599 1.00 94.31 90 GLY A N 1
ATOM 742 C CA . GLY A 1 90 ? 1.556 5.756 -12.353 1.00 94.31 90 GLY A CA 1
ATOM 743 C C . GLY A 1 90 ? 1.742 4.790 -13.534 1.00 94.31 90 GLY A C 1
ATOM 744 O O . GLY A 1 90 ? 0.751 4.283 -14.067 1.00 94.31 90 GLY A O 1
ATOM 745 N N . PRO A 1 91 ? 2.990 4.538 -13.967 1.00 93.38 91 PRO A N 1
ATOM 746 C CA . PRO A 1 91 ? 3.292 3.863 -15.237 1.00 93.38 91 PRO A CA 1
ATOM 747 C C . PRO A 1 91 ? 2.791 2.421 -15.358 1.00 93.38 91 PRO A C 1
ATOM 749 O O . PRO A 1 91 ? 2.666 1.916 -16.469 1.00 93.38 91 PRO A O 1
ATOM 752 N N . TYR A 1 92 ? 2.510 1.770 -14.227 1.00 93.31 92 TYR A N 1
ATOM 753 C CA . TYR A 1 92 ? 2.034 0.385 -14.154 1.00 93.31 92 TYR A CA 1
ATOM 754 C C . TYR A 1 92 ? 0.541 0.273 -13.808 1.00 93.31 92 TYR A C 1
ATOM 756 O O . TYR A 1 92 ? 0.099 -0.746 -13.268 1.00 93.31 92 TYR A O 1
ATOM 764 N N . SER A 1 93 ? -0.231 1.332 -14.067 1.00 93.62 93 SER A N 1
ATOM 765 C CA . SER A 1 93 ? -1.690 1.311 -13.919 1.00 93.62 93 SER A CA 1
ATOM 766 C C . SER A 1 93 ? -2.331 0.540 -15.073 1.00 93.62 93 SER A C 1
ATOM 768 O O . SER A 1 93 ? -1.951 0.718 -16.225 1.00 93.62 93 SER A O 1
ATOM 770 N N . PHE A 1 94 ? -3.333 -0.279 -14.773 1.00 93.44 94 PHE A N 1
ATOM 771 C CA . PHE A 1 94 ? -4.176 -0.931 -15.774 1.00 93.44 94 PHE A CA 1
ATOM 772 C C . PHE A 1 94 ? -5.251 0.027 -16.306 1.00 93.44 94 PHE A C 1
ATOM 774 O O . PHE A 1 94 ? -5.739 0.876 -15.557 1.00 93.44 94 PHE A O 1
ATOM 781 N N . ASP A 1 95 ? -5.690 -0.179 -17.552 1.00 94.06 95 ASP A N 1
ATOM 782 C CA . ASP A 1 95 ? -6.778 0.595 -18.178 1.00 94.06 95 ASP A CA 1
ATOM 783 C C . ASP A 1 95 ? -8.092 0.480 -17.397 1.00 94.06 95 ASP A C 1
ATOM 785 O O . ASP A 1 95 ? -8.855 1.436 -17.250 1.00 94.06 95 ASP A O 1
ATOM 789 N N . LYS A 1 96 ? -8.355 -0.711 -16.851 1.00 94.81 96 LYS A N 1
ATOM 790 C CA . LYS A 1 96 ? -9.519 -0.959 -16.009 1.00 94.81 96 LYS A CA 1
ATOM 791 C C . LYS A 1 96 ? -9.212 -0.548 -14.573 1.00 94.81 96 LYS A C 1
ATOM 793 O O . LYS A 1 96 ? -8.482 -1.235 -13.864 1.00 94.81 96 LYS A O 1
ATOM 798 N N . THR A 1 97 ? -9.863 0.512 -14.097 1.00 92.81 97 THR A N 1
ATOM 799 C CA . THR A 1 97 ? -9.703 1.045 -12.730 1.00 92.81 97 THR A CA 1
ATOM 800 C C . THR A 1 97 ? -9.854 -0.020 -11.640 1.00 92.81 97 THR A C 1
ATOM 802 O O . THR A 1 97 ? -9.097 -0.022 -10.673 1.00 92.81 97 THR A O 1
ATOM 805 N N . GLY A 1 98 ? -10.791 -0.960 -11.811 1.00 93.62 98 GLY A N 1
ATOM 806 C CA . GLY A 1 98 ? -11.005 -2.073 -10.877 1.00 93.62 98 GLY A CA 1
ATOM 807 C C . GLY A 1 98 ? -9.760 -2.940 -10.664 1.00 93.62 98 GLY A C 1
ATOM 808 O O . GLY A 1 98 ? -9.497 -3.389 -9.551 1.00 93.62 98 GLY A O 1
ATOM 809 N N . ASP A 1 99 ? -8.943 -3.099 -11.705 1.00 94.50 99 ASP A N 1
ATOM 810 C CA . ASP A 1 99 ? -7.746 -3.934 -11.674 1.00 94.50 99 ASP A CA 1
ATOM 811 C C . ASP A 1 99 ? -6.567 -3.220 -10.994 1.00 94.50 99 ASP A C 1
ATOM 813 O O . ASP A 1 99 ? -5.551 -3.853 -10.714 1.00 94.50 99 ASP A O 1
ATOM 817 N N . ASN A 1 100 ? -6.697 -1.933 -10.655 1.00 96.12 100 ASN A N 1
ATOM 818 C CA . ASN A 1 100 ? -5.710 -1.183 -9.873 1.00 96.12 100 ASN A CA 1
ATOM 819 C C . ASN A 1 100 ? -5.949 -1.260 -8.362 1.00 96.12 100 ASN A C 1
ATOM 821 O O . ASN A 1 100 ? -5.067 -0.879 -7.595 1.00 96.12 100 ASN A O 1
ATOM 825 N N . PHE A 1 101 ? -7.089 -1.797 -7.917 1.00 96.50 101 PHE A N 1
ATOM 826 C CA . PHE A 1 101 ? -7.346 -2.008 -6.497 1.00 96.50 101 PHE A CA 1
ATOM 827 C C . PHE A 1 101 ? -6.681 -3.287 -5.976 1.00 96.50 101 PHE A C 1
ATOM 829 O O . PHE A 1 101 ? -6.578 -4.303 -6.676 1.00 96.50 101 PHE A O 1
ATOM 836 N N . ALA A 1 102 ? -6.245 -3.240 -4.722 1.00 95.25 102 ALA A N 1
ATOM 837 C CA . ALA A 1 102 ? -5.905 -4.402 -3.916 1.00 95.25 102 ALA A CA 1
ATOM 838 C C . ALA A 1 102 ? -6.562 -4.284 -2.544 1.00 95.25 102 ALA A C 1
ATOM 840 O O . ALA A 1 102 ? -6.487 -3.245 -1.890 1.00 95.25 102 ALA A O 1
ATOM 841 N N . TYR A 1 103 ? -7.190 -5.367 -2.103 1.00 95.00 103 TYR A N 1
ATOM 842 C CA . TYR A 1 103 ? -7.859 -5.442 -0.811 1.00 95.00 103 TYR A CA 1
ATOM 843 C C . TYR A 1 103 ? -7.000 -6.248 0.156 1.00 95.00 103 TYR A C 1
ATOM 845 O O . TYR A 1 103 ? -6.481 -7.307 -0.194 1.00 95.00 103 TYR A O 1
ATOM 853 N N . LYS A 1 104 ? -6.845 -5.740 1.376 1.00 94.19 104 LYS A N 1
ATOM 854 C CA . LYS A 1 104 ? -6.019 -6.339 2.422 1.00 94.19 104 LYS A CA 1
ATOM 855 C C . LYS A 1 104 ? -6.871 -6.617 3.648 1.00 94.19 104 LYS A C 1
ATOM 857 O O . LYS A 1 104 ? -7.627 -5.757 4.087 1.00 94.19 104 LYS A O 1
ATOM 862 N N . VAL A 1 105 ? -6.696 -7.795 4.230 1.00 94.56 105 VAL A N 1
ATOM 863 C CA . VAL A 1 105 ? -7.209 -8.138 5.560 1.00 94.56 105 VAL A CA 1
ATOM 864 C C . VAL A 1 105 ? -6.007 -8.334 6.472 1.00 94.56 105 VAL A C 1
ATOM 866 O O . VAL A 1 105 ? -5.007 -8.925 6.064 1.00 94.56 105 VAL A O 1
ATOM 869 N N . SER A 1 106 ? -6.074 -7.802 7.689 1.00 92.44 106 SER A N 1
ATOM 870 C CA . SER A 1 106 ? -5.032 -7.966 8.698 1.00 92.44 106 SER A CA 1
ATOM 871 C C . SER A 1 106 ? -5.596 -8.617 9.951 1.00 92.44 106 SER A C 1
ATOM 873 O O . SER A 1 106 ? -6.716 -8.335 10.372 1.00 92.44 106 SER A O 1
ATOM 875 N N . ILE A 1 107 ? -4.804 -9.503 10.546 1.00 93.19 107 ILE A N 1
ATOM 876 C CA . ILE A 1 107 ? -5.090 -10.135 11.831 1.00 93.19 107 ILE A CA 1
ATOM 877 C C . ILE A 1 107 ? -3.856 -9.913 12.696 1.00 93.19 107 ILE A C 1
ATOM 879 O O . ILE A 1 107 ? -2.752 -10.302 12.322 1.00 93.19 107 ILE A O 1
ATOM 883 N N . VAL A 1 108 ? -4.036 -9.243 13.829 1.00 90.56 108 VAL A N 1
ATOM 884 C CA . VAL A 1 108 ? -2.969 -8.937 14.783 1.00 90.56 108 VAL A CA 1
ATOM 885 C C . VAL A 1 108 ? -3.225 -9.730 16.050 1.00 90.56 108 VAL A C 1
ATOM 887 O O . VAL A 1 108 ? -4.266 -9.557 16.673 1.00 90.56 108 VAL A O 1
ATOM 890 N N . PHE A 1 109 ? -2.268 -10.555 16.459 1.00 89.81 109 PHE A N 1
ATOM 891 C CA . PHE A 1 109 ? -2.317 -11.276 17.728 1.00 89.81 109 PHE A CA 1
ATOM 892 C C . PHE A 1 109 ? -1.591 -10.448 18.794 1.00 89.81 109 PHE A C 1
ATOM 894 O O . PHE A 1 109 ? -0.360 -10.374 18.759 1.00 89.81 109 PHE A O 1
ATOM 901 N N . PRO A 1 110 ? -2.305 -9.764 19.708 1.00 83.12 110 PRO A N 1
ATOM 902 C CA . PRO A 1 110 ? -1.658 -9.077 20.811 1.00 83.12 110 PRO A CA 1
ATOM 903 C C . PRO A 1 110 ? -1.039 -10.122 21.742 1.00 83.12 110 PRO A C 1
ATOM 905 O O . PRO A 1 110 ? -1.744 -10.854 22.430 1.00 83.12 110 PRO A O 1
ATOM 908 N N . ILE A 1 111 ? 0.289 -10.194 21.768 1.00 81.06 111 ILE A N 1
ATOM 909 C CA . ILE A 1 111 ? 0.996 -10.924 22.817 1.00 81.06 111 ILE A CA 1
ATOM 910 C C . ILE A 1 111 ? 0.997 -10.004 24.037 1.00 81.06 111 ILE A C 1
ATOM 912 O O . ILE A 1 111 ? 1.768 -9.045 24.103 1.00 81.06 111 ILE A O 1
ATOM 916 N N . GLU A 1 112 ? 0.095 -10.249 24.984 1.00 70.19 112 GLU A N 1
ATOM 917 C CA . GLU A 1 112 ? 0.163 -9.580 26.279 1.00 70.19 112 GLU A CA 1
ATOM 918 C C . GLU A 1 112 ? 1.402 -10.094 27.021 1.00 70.19 112 GLU A C 1
ATOM 920 O O . GLU A 1 112 ? 1.475 -11.249 27.439 1.00 70.19 112 GLU A O 1
ATOM 925 N N . SER A 1 113 ? 2.409 -9.230 27.161 1.00 59.81 113 SER A N 1
ATOM 926 C CA . SER A 1 113 ? 3.488 -9.454 28.118 1.00 59.81 113 SER A CA 1
ATOM 927 C C . SER A 1 113 ? 2.866 -9.531 29.509 1.00 59.81 113 SER A C 1
ATOM 929 O O . SER A 1 113 ? 2.198 -8.587 29.944 1.00 59.81 113 SER A O 1
ATOM 931 N N . VAL A 1 114 ? 3.066 -10.657 30.198 1.00 56.78 114 VAL A N 1
ATOM 932 C CA . VAL A 1 114 ? 2.718 -10.805 31.611 1.00 56.78 114 VAL A CA 1
ATOM 933 C C . VAL A 1 114 ? 3.414 -9.671 32.360 1.00 56.78 114 VAL A C 1
ATOM 935 O O . VAL A 1 114 ? 4.636 -9.680 32.510 1.00 56.78 114 VAL A O 1
ATOM 938 N N . LYS A 1 115 ? 2.646 -8.676 32.822 1.00 51.50 115 LYS A N 1
ATOM 939 C CA . LYS A 1 115 ? 3.149 -7.698 33.788 1.00 51.50 115 LYS A CA 1
ATOM 940 C C . LYS A 1 115 ? 3.595 -8.490 35.014 1.00 51.50 115 LYS A C 1
ATOM 942 O O . LYS A 1 115 ? 2.750 -8.980 35.759 1.00 51.50 115 LYS A O 1
ATOM 947 N N . ARG A 1 116 ? 4.911 -8.649 35.198 1.00 51.34 116 ARG A N 1
ATOM 948 C CA . ARG A 1 116 ? 5.461 -9.055 36.493 1.00 51.34 116 ARG A CA 1
ATOM 949 C C . ARG A 1 116 ? 5.047 -7.971 37.487 1.00 51.34 116 ARG A C 1
ATOM 951 O O . ARG A 1 116 ? 5.393 -6.807 37.286 1.00 51.34 116 ARG A O 1
ATOM 958 N N . GLN A 1 117 ? 4.207 -8.366 38.440 1.00 51.97 117 GLN A N 1
ATOM 959 C CA . GLN A 1 117 ? 3.918 -7.594 39.644 1.00 51.97 117 GLN A CA 1
ATOM 960 C C . GLN A 1 117 ? 5.178 -7.485 40.498 1.00 51.97 117 GLN A C 1
ATOM 962 O O . GLN A 1 117 ? 5.989 -8.441 40.455 1.00 51.97 117 GLN A O 1
#

Foldseek 3Di:
DDPQQADAPDKDKDKDKDWPAFDDDDDPFAGKI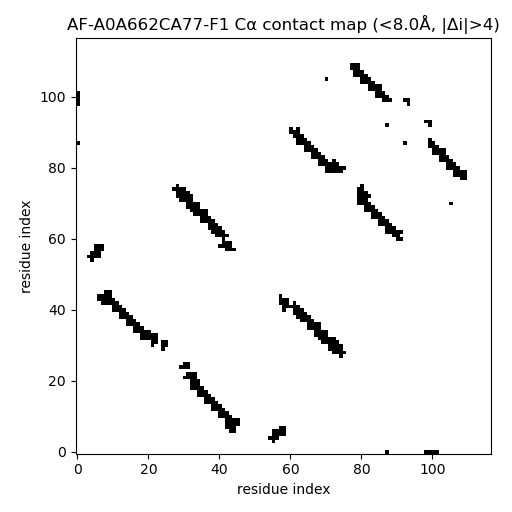KMKIKMKMAGDHPPPVVDPPDNHDHQHQMWIKIKIKIWQRTDDPQKGKIKMKMFTDDPPDDPDRVVRIDIDIDIGGDPDDPPDD

Mean predicted aligned error: 7.2 Å

Solvent-accessible surface area (backbone atoms only — not comparable to full-atom values): 6655 Å² total; per-residue (Å²): 77,72,85,82,43,65,47,58,82,47,71,50,75,49,80,47,72,50,70,75,43,70,69,87,56,75,54,94,45,37,42,41,22,48,27,44,37,40,40,38,34,38,20,37,55,84,72,66,89,77,61,77,98,62,89,66,40,61,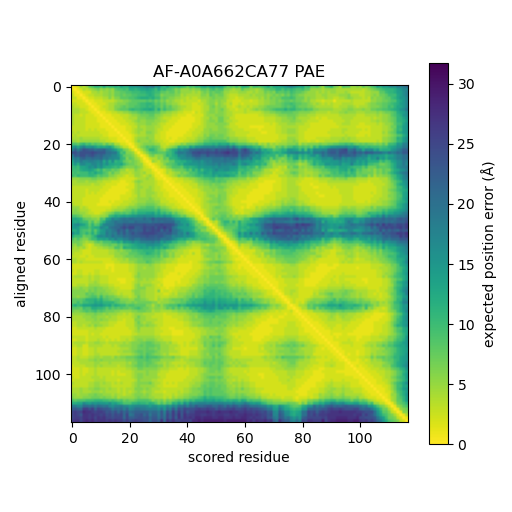30,72,83,38,42,39,35,40,30,49,36,36,37,31,54,38,46,44,98,70,38,26,34,23,41,32,43,34,40,45,44,71,81,78,44,55,93,53,69,75,51,20,40,42,79,44,77,45,78,43,68,71,80,78,74,79,77,79,126

Radius of gyration: 18.66 Å; Cα contacts (8 Å, |Δi|>4): 243; chains: 1; bounding box: 36×29×60 Å

Sequence (117 aa):
MRMNEFLSNRYVALYFTHNFGSLLVKTRFFSPEIALATNIAFGDLNNEAQHHNVAYSTMEKGYYESGILFHRLLDLKFYKIGAGVFYRYGPYSFDKTGDNFAYKVSIVFPIESVKRQ